Protein AF-A0A067SAW2-F1 (afdb_monomer_lite)

Organism: Galerina marginata (strain CBS 339.88) (NCBI:txid685588)

Foldseek 3Di:
DDPDPPDDDPVNQCVVQAWDWDDPPDPPDIFIFGLHAGPVLCCQAPCPPVDHDPVNVVVVVVSVVCVVVVVDDTGGNVCSNVVRHDDDD

pLDDT: mean 85.15, std 12.73, range [34.09, 96.44]

Secondary structure (DSSP, 8-state):
---------HHHHHHHTT-EEEE-SSTT-EEEEESS--HHHHHTSTT-SSS--HHHHHHHHHHHHHHHTTSSPPEEHHHHHHHHS----

Sequence (89 aa):
EIYVDDGLSLEVRDFLVGTYMQTTGTRNQVGYYSWFPAEQAWLVSGLNVGHWNPECESWFIRRLKQARSASRQPLARLKWRKKIKLTGA

Radius of gyration: 15.26 Å; chains: 1; bounding box: 30×39×47 Å

Structure (mmCIF, N/CA/C/O backbone):
data_AF-A0A067SAW2-F1
#
_entry.id   AF-A0A067SAW2-F1
#
loop_
_atom_site.group_PDB
_atom_site.id
_atom_site.type_symbol
_atom_site.label_atom_id
_atom_site.label_alt_id
_atom_site.label_comp_id
_atom_site.label_asym_id
_atom_site.label_entity_id
_atom_site.label_seq_id
_atom_site.pdbx_PDB_ins_code
_atom_site.Cartn_x
_atom_site.Cartn_y
_atom_site.Cartn_z
_atom_site.occupancy
_atom_site.B_iso_or_equiv
_atom_site.auth_seq_id
_atom_site.auth_comp_id
_atom_site.auth_asym_id
_atom_site.auth_atom_id
_atom_site.pdbx_PDB_model_num
ATOM 1 N N . GLU A 1 1 ? -1.900 24.596 -25.448 1.00 48.34 1 GLU A N 1
ATOM 2 C CA . GLU A 1 1 ? -1.205 23.755 -24.454 1.00 48.34 1 GLU A CA 1
ATOM 3 C C . GLU A 1 1 ? -2.215 22.770 -23.894 1.00 48.34 1 GLU A C 1
ATOM 5 O O . GLU A 1 1 ? -3.308 23.191 -23.534 1.00 48.34 1 GLU A O 1
ATOM 10 N N . ILE A 1 2 ? -1.923 21.470 -23.935 1.00 52.59 2 ILE A N 1
ATOM 11 C CA . ILE A 1 2 ? -2.811 20.443 -23.379 1.00 52.59 2 ILE A CA 1
ATOM 12 C C . ILE A 1 2 ? -2.383 20.261 -21.925 1.00 52.59 2 ILE A C 1
ATOM 14 O O . ILE A 1 2 ? -1.329 19.688 -21.661 1.00 52.59 2 ILE A O 1
ATOM 18 N N . TYR A 1 3 ? -3.166 20.795 -20.991 1.00 57.78 3 TYR A N 1
ATOM 19 C CA . TYR A 1 3 ? -3.024 20.462 -19.578 1.00 57.78 3 TYR A CA 1
ATOM 20 C C . TYR A 1 3 ? -3.569 19.049 -19.392 1.00 57.78 3 TYR A C 1
ATOM 22 O O . TYR A 1 3 ? -4.782 18.852 -19.352 1.00 57.78 3 TYR A O 1
ATOM 30 N N . VAL A 1 4 ? -2.680 18.058 -19.368 1.00 59.75 4 VAL A N 1
ATOM 31 C CA . VAL A 1 4 ? -3.066 16.692 -19.024 1.00 59.75 4 VAL A CA 1
ATOM 32 C C . VAL A 1 4 ? -3.119 16.602 -17.500 1.00 59.75 4 VAL A C 1
ATOM 34 O O . VAL A 1 4 ? -2.102 16.749 -16.823 1.00 59.75 4 VAL A O 1
ATOM 37 N N . ASP A 1 5 ? -4.320 16.416 -16.957 1.00 65.88 5 ASP A N 1
ATOM 38 C CA . ASP A 1 5 ? -4.546 16.154 -15.534 1.00 65.88 5 ASP A CA 1
ATOM 39 C C . ASP A 1 5 ? -4.244 14.675 -15.225 1.00 65.88 5 ASP A C 1
ATOM 41 O O . ASP A 1 5 ? -5.128 13.875 -14.936 1.00 65.88 5 ASP A O 1
ATOM 45 N N . ASP A 1 6 ? -2.973 14.280 -15.360 1.00 69.94 6 ASP A N 1
ATOM 46 C CA . ASP A 1 6 ? -2.504 12.901 -15.117 1.00 69.94 6 ASP A CA 1
ATOM 47 C C . ASP A 1 6 ? -2.324 12.584 -13.617 1.00 69.94 6 ASP A C 1
ATOM 49 O O . ASP A 1 6 ? -1.824 11.524 -13.222 1.00 69.94 6 ASP A O 1
ATOM 53 N N . GLY A 1 7 ? -2.694 13.519 -12.740 1.00 78.56 7 GLY A N 1
ATOM 54 C CA . GLY A 1 7 ? -2.510 13.392 -11.306 1.00 78.56 7 GLY A CA 1
ATOM 55 C C . GLY A 1 7 ? -3.654 12.632 -10.648 1.00 78.56 7 GLY A C 1
ATOM 56 O O . GLY A 1 7 ? -4.724 13.183 -10.419 1.00 78.56 7 GLY A O 1
ATOM 57 N N . LEU A 1 8 ? -3.416 11.395 -10.198 1.00 84.62 8 LEU A N 1
ATOM 58 C CA . LEU A 1 8 ? -4.350 10.764 -9.260 1.00 84.62 8 LEU A CA 1
ATOM 59 C C . LEU A 1 8 ? -4.403 11.589 -7.967 1.00 84.62 8 LEU A C 1
ATOM 61 O O . LEU A 1 8 ? -3.371 11.743 -7.295 1.00 84.62 8 LEU A O 1
ATOM 65 N N . SER A 1 9 ? -5.593 12.067 -7.595 1.00 88.62 9 SER A N 1
ATOM 66 C CA . SER A 1 9 ? -5.820 12.718 -6.303 1.00 88.62 9 SER A CA 1
ATOM 67 C C . SER A 1 9 ? -5.520 11.751 -5.152 1.00 88.62 9 SER A C 1
ATOM 69 O O . SER A 1 9 ? -5.550 10.527 -5.316 1.00 88.62 9 SER A O 1
ATOM 71 N N . LEU A 1 10 ? -5.226 12.281 -3.962 1.00 86.25 10 LEU A N 1
ATOM 72 C CA . LEU A 1 10 ? -4.961 11.443 -2.786 1.00 86.25 10 LEU A CA 1
ATOM 73 C C . LEU A 1 10 ? -6.139 10.515 -2.465 1.00 86.25 10 LEU A C 1
ATOM 75 O O . LEU A 1 10 ? -5.924 9.356 -2.123 1.00 86.25 10 LEU A O 1
ATOM 79 N N . GLU A 1 11 ? -7.362 11.005 -2.644 1.00 88.81 11 GLU A N 1
ATOM 80 C CA . GLU A 1 11 ? -8.591 10.243 -2.425 1.00 88.81 11 GLU A CA 1
ATOM 81 C C . GLU A 1 11 ? -8.703 9.068 -3.395 1.00 88.81 11 GLU A C 1
ATOM 83 O O . GLU A 1 11 ? -8.982 7.949 -2.971 1.00 88.81 11 GLU A O 1
ATOM 88 N N . VAL A 1 12 ? -8.411 9.288 -4.681 1.00 90.25 12 VAL A N 1
ATOM 89 C CA . VAL A 1 12 ? -8.427 8.212 -5.680 1.00 90.25 12 VAL A CA 1
ATOM 90 C C . VAL A 1 12 ? -7.326 7.193 -5.390 1.00 90.25 12 VAL A C 1
ATOM 92 O O . VAL A 1 12 ? -7.575 5.990 -5.452 1.00 90.25 12 VAL A O 1
ATOM 95 N N . ARG A 1 13 ? -6.123 7.636 -5.002 1.00 91.44 13 ARG A N 1
ATOM 96 C CA . ARG A 1 13 ? -5.043 6.721 -4.589 1.00 91.44 13 ARG A CA 1
ATOM 97 C C . ARG A 1 13 ? -5.459 5.867 -3.395 1.00 91.44 13 ARG A C 1
ATOM 99 O O . ARG A 1 13 ? -5.205 4.664 -3.392 1.00 91.44 13 ARG A O 1
ATOM 106 N N . ASP A 1 14 ? -6.099 6.473 -2.397 1.00 91.69 14 ASP A N 1
ATOM 107 C CA . ASP A 1 14 ? -6.580 5.771 -1.209 1.00 91.69 14 ASP A CA 1
ATOM 108 C C . ASP A 1 14 ? -7.731 4.811 -1.529 1.00 91.69 14 ASP A C 1
ATOM 110 O O . ASP A 1 14 ? -7.748 3.688 -1.020 1.00 91.69 14 ASP A O 1
ATOM 114 N N . PHE A 1 15 ? -8.626 5.189 -2.439 1.00 92.62 15 PHE A N 1
ATOM 115 C CA . PHE A 1 15 ? -9.678 4.315 -2.946 1.00 92.62 15 PHE A CA 1
ATOM 116 C C . PHE A 1 15 ? -9.104 3.084 -3.665 1.00 92.62 15 PHE A C 1
ATOM 118 O O . PHE A 1 15 ? -9.487 1.956 -3.349 1.00 92.62 15 PHE A O 1
ATOM 125 N N . LEU A 1 16 ? -8.131 3.270 -4.566 1.00 92.88 16 LEU A N 1
ATOM 126 C CA . LEU A 1 16 ? -7.517 2.186 -5.347 1.00 92.88 16 LEU A CA 1
ATOM 127 C C . LEU A 1 16 ? -6.862 1.109 -4.472 1.00 92.88 16 LEU A C 1
ATOM 129 O O . LEU A 1 16 ? -6.925 -0.077 -4.790 1.00 92.88 16 LEU A O 1
ATOM 133 N N . VA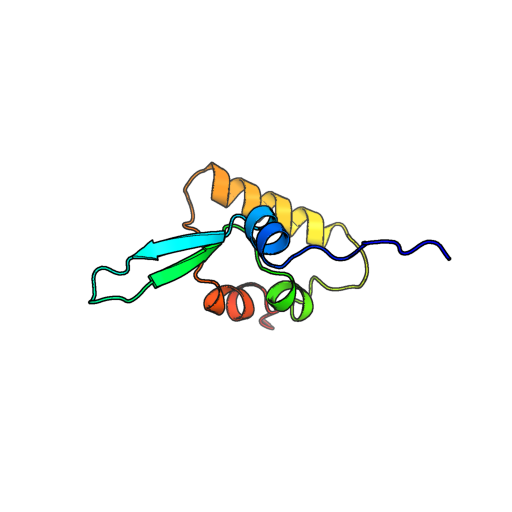L A 1 17 ? -6.249 1.500 -3.352 1.00 94.06 17 VAL A N 1
ATOM 134 C CA . VAL A 1 17 ? -5.609 0.550 -2.422 1.00 94.06 17 VAL A CA 1
ATOM 135 C C . VAL A 1 17 ? -6.572 -0.008 -1.365 1.00 94.06 17 VAL A C 1
ATOM 137 O O . VAL A 1 17 ? -6.173 -0.827 -0.523 1.00 94.06 17 VAL A O 1
ATOM 140 N N . GLY A 1 18 ? -7.838 0.415 -1.411 1.00 93.44 18 GLY A N 1
ATOM 141 C CA . GLY A 1 18 ? -8.889 0.015 -0.485 1.00 93.44 18 GLY A CA 1
ATOM 142 C C . GLY A 1 18 ? -8.660 0.544 0.928 1.00 93.44 18 GLY A C 1
ATOM 143 O O . GLY A 1 18 ? -8.806 -0.220 1.885 1.00 93.44 18 GLY A O 1
ATOM 144 N N . THR A 1 19 ? -8.227 1.801 1.063 1.00 93.88 19 THR A N 1
ATOM 145 C CA . THR A 1 19 ? -8.091 2.469 2.360 1.00 93.88 19 THR A CA 1
ATOM 146 C C . THR A 1 19 ? -9.470 2.743 2.959 1.00 93.88 19 THR A C 1
ATOM 148 O O . THR A 1 19 ? -10.363 3.250 2.289 1.00 93.88 19 THR A O 1
ATOM 151 N N . TYR A 1 20 ? -9.635 2.460 4.247 1.00 91.12 20 TYR A N 1
ATOM 152 C CA . TYR A 1 20 ? -10.808 2.843 5.022 1.00 91.12 20 TYR A CA 1
ATOM 153 C C . TYR A 1 20 ? -10.418 3.245 6.450 1.00 91.12 20 TYR A C 1
ATOM 155 O O . TYR A 1 20 ? -9.328 2.933 6.948 1.00 91.12 20 TYR A O 1
ATOM 163 N N . MET A 1 21 ? -11.324 3.969 7.104 1.00 90.62 21 MET A N 1
ATOM 164 C CA . MET A 1 21 ? -11.170 4.453 8.473 1.00 90.62 21 MET A CA 1
ATOM 165 C C . MET A 1 21 ? -11.793 3.463 9.456 1.00 90.62 21 MET A C 1
ATOM 167 O O . MET A 1 21 ? -12.926 3.025 9.271 1.00 90.62 21 MET A O 1
ATOM 171 N N . GLN A 1 22 ? -11.066 3.135 10.521 1.00 86.44 22 GLN A N 1
ATOM 172 C CA . GLN A 1 22 ? -11.573 2.320 11.621 1.00 86.44 22 GLN A CA 1
ATOM 173 C C . GLN A 1 22 ? -11.348 3.042 12.948 1.00 86.44 22 GLN A C 1
ATOM 175 O O . GLN A 1 22 ? -10.227 3.452 13.266 1.00 86.44 22 GLN A O 1
ATOM 180 N N . THR A 1 23 ? -12.415 3.191 13.731 1.00 82.06 23 THR A N 1
ATOM 181 C CA . THR A 1 23 ? -12.354 3.731 15.091 1.00 82.06 23 THR A CA 1
ATOM 182 C C . THR A 1 23 ? -11.689 2.707 16.007 1.00 82.06 23 THR A C 1
ATOM 184 O O . THR A 1 23 ? -12.031 1.526 15.999 1.00 82.06 23 THR A O 1
ATOM 187 N N . THR A 1 24 ? -10.697 3.135 16.788 1.00 75.06 24 THR A N 1
ATOM 188 C CA . THR A 1 24 ? -9.892 2.217 17.615 1.00 75.06 24 THR A CA 1
ATOM 189 C C . THR A 1 24 ? -10.483 1.975 19.008 1.00 75.06 24 THR A C 1
ATOM 191 O O . THR A 1 24 ? -9.846 1.336 19.838 1.00 75.06 24 THR A O 1
ATOM 194 N N . GLY A 1 25 ? -11.697 2.469 19.278 1.00 69.94 25 GLY A N 1
ATOM 195 C CA . GLY A 1 25 ? -12.394 2.309 20.563 1.00 69.94 25 GLY A CA 1
ATOM 196 C C . GLY A 1 25 ? -11.933 3.265 21.671 1.00 69.94 25 GLY A C 1
ATOM 197 O O . GLY A 1 25 ? -12.606 3.381 22.691 1.00 69.94 25 GLY A O 1
ATOM 198 N N . THR A 1 26 ? -10.843 4.008 21.461 1.00 69.81 26 THR A N 1
ATOM 199 C CA . THR A 1 26 ? -10.330 5.020 22.397 1.00 69.81 26 THR A CA 1
ATOM 200 C C . THR A 1 26 ? -10.613 6.419 21.848 1.00 69.81 26 THR A C 1
ATOM 202 O O . THR A 1 26 ? -10.433 6.655 20.654 1.00 69.81 26 THR A O 1
ATOM 205 N N . ARG A 1 27 ? -11.071 7.340 22.714 1.00 65.81 27 ARG A N 1
ATOM 206 C CA . ARG A 1 27 ? -11.460 8.738 22.408 1.00 65.81 27 ARG A CA 1
ATOM 207 C C . ARG A 1 27 ? -10.765 9.318 21.161 1.00 65.81 27 ARG A C 1
ATOM 209 O O . ARG A 1 27 ? -9.560 9.546 21.176 1.00 65.81 27 ARG A O 1
ATOM 216 N N . ASN A 1 28 ? -11.552 9.580 20.114 1.00 69.31 28 ASN A N 1
ATOM 217 C CA . ASN A 1 28 ? -11.183 10.260 18.861 1.00 69.31 28 ASN A CA 1
ATOM 218 C C . ASN A 1 28 ? -9.992 9.693 18.063 1.00 69.31 28 ASN A C 1
ATOM 220 O O . ASN A 1 28 ? -9.548 10.335 17.112 1.00 69.31 28 ASN A O 1
ATOM 224 N N . GLN A 1 29 ? -9.478 8.502 18.381 1.00 78.25 29 GLN A N 1
ATOM 225 C CA . GLN A 1 29 ? -8.438 7.883 17.563 1.00 78.25 29 GLN A CA 1
ATOM 226 C C . GLN A 1 29 ? -9.049 7.099 16.397 1.00 78.25 29 GLN A C 1
ATOM 228 O O . GLN A 1 29 ? -9.823 6.154 16.571 1.00 78.25 29 GLN A O 1
ATOM 233 N N . VAL A 1 30 ? -8.660 7.494 15.185 1.00 84.00 30 VAL A N 1
ATOM 234 C CA . VAL A 1 30 ? -9.003 6.796 13.946 1.00 84.00 30 VAL A CA 1
ATOM 235 C C . VAL A 1 30 ? -7.731 6.228 13.335 1.00 84.00 30 VAL A C 1
ATOM 237 O O . VAL A 1 30 ? -6.741 6.936 13.151 1.00 84.00 30 VAL A O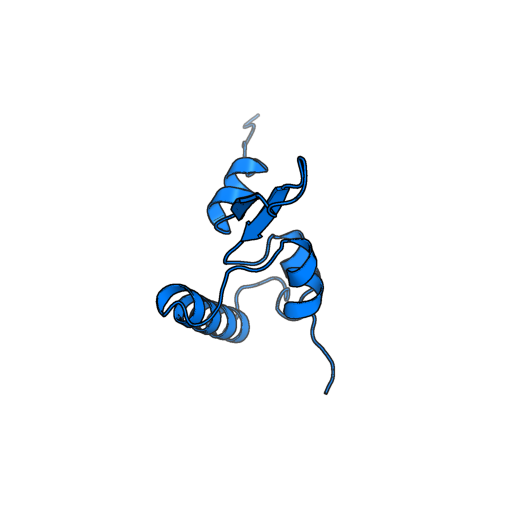 1
ATOM 240 N N . GLY A 1 31 ? -7.755 4.936 13.022 1.00 87.94 31 GLY A N 1
ATOM 241 C CA . GLY A 1 31 ? -6.716 4.286 12.238 1.00 87.94 31 GLY A CA 1
ATOM 242 C C . GLY A 1 31 ? -7.121 4.193 10.771 1.00 87.94 31 GLY A C 1
ATOM 243 O O . GLY A 1 31 ? -8.269 3.879 10.461 1.00 87.94 31 GLY A O 1
ATOM 244 N N . TYR A 1 32 ? -6.163 4.418 9.873 1.00 91.31 32 TYR A N 1
ATOM 245 C CA . TYR A 1 32 ? -6.322 4.163 8.442 1.00 91.31 32 TYR A CA 1
ATOM 246 C C . TYR A 1 32 ? -5.758 2.787 8.103 1.00 91.31 32 TYR A C 1
ATOM 248 O O . TYR A 1 32 ? -4.573 2.517 8.342 1.00 91.31 32 TYR A O 1
ATOM 256 N N . TYR A 1 33 ? -6.603 1.935 7.536 1.00 93.44 33 TYR A N 1
ATOM 257 C CA . TYR A 1 33 ? -6.280 0.564 7.158 1.00 93.44 33 TYR A CA 1
ATOM 258 C C . TYR A 1 33 ? -6.488 0.389 5.665 1.00 93.44 33 TYR A C 1
ATOM 260 O O . TYR A 1 33 ? -7.428 0.949 5.121 1.00 93.44 33 TYR A O 1
ATOM 268 N N . SER A 1 34 ? -5.634 -0.388 5.003 1.00 94.50 34 SER A N 1
ATOM 269 C CA . SER A 1 34 ? -5.780 -0.672 3.574 1.00 94.50 34 SER A CA 1
ATOM 270 C C . SER A 1 34 ? -5.483 -2.132 3.245 1.00 94.50 34 SER A C 1
ATOM 272 O O . SER A 1 34 ? -4.739 -2.829 3.951 1.00 94.50 34 SER A O 1
ATOM 274 N N . TRP A 1 35 ? -6.084 -2.615 2.160 1.00 93.81 35 TRP A N 1
ATOM 275 C CA . TRP A 1 35 ? -5.902 -3.984 1.674 1.00 93.81 35 TRP A CA 1
ATOM 276 C C . TRP A 1 35 ? -4.598 -4.157 0.904 1.00 93.81 35 TRP A C 1
ATOM 278 O O . TRP A 1 35 ? -3.944 -5.200 1.044 1.00 93.81 35 TRP A O 1
ATOM 288 N N . PHE A 1 36 ? -4.183 -3.108 0.198 1.00 94.69 36 PHE A N 1
ATOM 289 C CA . PHE A 1 36 ? -2.945 -3.023 -0.570 1.00 94.69 36 PHE A CA 1
ATOM 290 C C . PHE A 1 36 ? -2.050 -1.877 -0.054 1.00 94.69 36 PHE A C 1
ATOM 292 O O . PHE A 1 36 ? -2.536 -0.963 0.620 1.00 94.69 36 PHE A O 1
ATOM 299 N N . PRO A 1 37 ? -0.728 -1.934 -0.293 1.00 94.38 37 PRO A N 1
ATOM 300 C CA . PRO A 1 37 ? 0.196 -0.875 0.085 1.00 94.38 37 PRO A CA 1
ATOM 301 C C . PRO A 1 37 ? -0.084 0.385 -0.735 1.00 94.38 37 PRO A C 1
ATOM 303 O O . PRO A 1 37 ? -0.286 0.315 -1.942 1.00 94.38 37 PRO A O 1
ATOM 306 N N . ALA A 1 38 ? -0.025 1.545 -0.083 1.00 92.62 38 ALA A N 1
ATOM 307 C CA . ALA A 1 38 ? 0.042 2.817 -0.792 1.00 92.62 38 ALA A CA 1
ATOM 308 C C . ALA A 1 38 ? 1.365 2.935 -1.567 1.00 92.62 38 ALA A C 1
ATOM 310 O O . ALA A 1 38 ? 2.368 2.324 -1.183 1.00 92.62 38 ALA A O 1
ATOM 311 N N . GLU A 1 39 ? 1.378 3.791 -2.589 1.00 91.06 39 GLU A N 1
ATOM 312 C CA . GLU A 1 39 ? 2.544 4.115 -3.425 1.00 91.06 39 GLU A CA 1
ATOM 313 C C . GLU A 1 39 ? 3.829 4.275 -2.600 1.00 91.06 39 GLU A C 1
ATOM 315 O O . GLU A 1 39 ? 4.830 3.613 -2.844 1.00 91.06 39 GLU A O 1
ATOM 320 N N . GLN A 1 40 ? 3.768 5.056 -1.523 1.00 89.75 40 GLN A N 1
ATOM 321 C CA . GLN A 1 40 ? 4.920 5.369 -0.672 1.00 89.75 40 GLN A CA 1
ATOM 322 C C . GLN A 1 40 ? 5.537 4.132 0.004 1.00 89.75 40 GLN A C 1
ATOM 324 O O . GLN A 1 40 ? 6.741 4.079 0.252 1.00 89.75 40 GLN A O 1
ATOM 329 N N . ALA A 1 41 ? 4.717 3.123 0.316 1.00 92.31 41 ALA A N 1
ATOM 330 C CA . ALA A 1 41 ? 5.194 1.852 0.851 1.00 92.31 41 ALA A CA 1
ATOM 331 C C . ALA A 1 41 ? 5.722 0.932 -0.258 1.00 92.31 41 ALA A C 1
ATOM 333 O O . ALA A 1 41 ? 6.686 0.206 -0.021 1.00 92.31 41 ALA A O 1
ATOM 334 N N . TRP A 1 42 ? 5.122 0.978 -1.452 1.00 92.19 42 TRP A N 1
ATOM 335 C CA . TRP A 1 42 ? 5.602 0.246 -2.624 1.00 92.19 42 TRP A CA 1
ATOM 336 C C . TRP A 1 42 ? 6.976 0.743 -3.079 1.00 92.19 42 TRP A C 1
ATOM 338 O O . TRP A 1 42 ? 7.857 -0.075 -3.320 1.00 92.19 42 TRP A O 1
ATOM 348 N N . LEU A 1 43 ? 7.200 2.061 -3.105 1.00 91.00 43 LEU A N 1
ATOM 349 C CA . LEU A 1 43 ? 8.445 2.686 -3.574 1.00 91.00 43 LEU A CA 1
ATOM 350 C C . LEU A 1 43 ? 9.701 2.192 -2.847 1.00 91.00 43 LEU A C 1
ATOM 352 O O . LEU A 1 43 ? 10.769 2.110 -3.445 1.00 91.00 43 LEU A O 1
ATOM 356 N N . VAL A 1 44 ? 9.570 1.854 -1.563 1.00 89.62 44 VAL A N 1
ATOM 357 C CA . VAL A 1 44 ? 10.668 1.351 -0.717 1.00 89.62 44 VAL A CA 1
ATOM 358 C C . VAL A 1 44 ? 10.683 -0.177 -0.594 1.00 89.62 44 VAL A C 1
ATOM 360 O O . VAL A 1 44 ? 11.431 -0.730 0.217 1.00 89.62 44 VAL A O 1
ATOM 363 N N . SER A 1 45 ? 9.823 -0.863 -1.346 1.00 89.38 45 SER A N 1
ATOM 364 C CA . SER A 1 45 ? 9.834 -2.317 -1.459 1.00 89.38 45 SER A CA 1
ATOM 365 C C . SER A 1 45 ? 10.917 -2.778 -2.429 1.00 89.38 45 SER A C 1
ATOM 367 O O . SER A 1 45 ? 11.320 -2.041 -3.324 1.00 89.38 45 SER A O 1
ATOM 369 N N . GLY A 1 46 ? 11.325 -4.041 -2.314 1.00 88.81 46 GLY A N 1
ATOM 370 C CA . GLY A 1 46 ? 12.147 -4.671 -3.353 1.00 88.81 46 GLY A CA 1
ATOM 371 C C . GLY A 1 46 ? 11.382 -5.022 -4.635 1.00 88.81 46 GLY A C 1
ATOM 372 O O . GLY A 1 46 ? 11.978 -5.573 -5.549 1.00 88.81 46 GLY A O 1
ATOM 373 N N . LEU A 1 47 ? 10.076 -4.735 -4.698 1.00 90.69 47 LEU A N 1
ATOM 374 C CA . LEU A 1 47 ? 9.231 -4.947 -5.878 1.00 90.69 47 LEU A CA 1
ATOM 375 C C . LEU A 1 47 ? 9.156 -3.691 -6.761 1.00 90.69 47 LEU A C 1
ATOM 377 O O . LEU A 1 47 ? 8.667 -3.750 -7.885 1.00 90.69 47 LEU A O 1
ATOM 381 N N . ASN A 1 48 ? 9.657 -2.547 -6.284 1.00 92.44 48 ASN A N 1
ATOM 382 C CA . ASN A 1 48 ? 9.760 -1.335 -7.086 1.00 92.44 48 ASN A CA 1
ATOM 383 C C . ASN A 1 48 ? 11.003 -1.376 -7.991 1.00 92.44 48 ASN A C 1
ATOM 385 O O . ASN A 1 48 ? 12.010 -0.730 -7.714 1.00 92.44 48 ASN A O 1
ATOM 389 N N . VAL A 1 49 ? 10.926 -2.160 -9.069 1.00 91.62 49 VAL A N 1
ATOM 390 C CA . VAL A 1 49 ? 12.016 -2.359 -10.047 1.00 91.62 49 VAL A CA 1
ATOM 391 C C . VAL A 1 49 ? 11.802 -1.591 -11.362 1.00 91.62 49 VAL A C 1
ATOM 393 O O . VAL A 1 49 ? 12.395 -1.912 -12.389 1.00 91.62 49 VAL A O 1
ATOM 396 N N . GLY A 1 50 ? 10.916 -0.590 -11.355 1.00 92.25 50 GLY A N 1
ATOM 397 C CA . GLY A 1 50 ? 10.617 0.268 -12.511 1.00 92.25 50 GLY A CA 1
ATOM 398 C C . GLY A 1 50 ? 9.647 -0.319 -13.544 1.00 92.25 50 GLY A C 1
ATOM 399 O O . GLY A 1 50 ? 9.220 0.398 -14.441 1.00 92.25 50 GLY A O 1
ATOM 400 N N . HIS A 1 51 ? 9.259 -1.589 -13.422 1.00 93.62 51 HIS A N 1
ATOM 401 C CA . HIS A 1 51 ? 8.234 -2.217 -14.259 1.00 93.62 51 HIS A CA 1
ATOM 402 C C . HIS A 1 51 ? 7.510 -3.334 -13.499 1.00 93.62 51 HIS A C 1
ATOM 404 O O . HIS A 1 51 ? 7.983 -3.815 -12.466 1.00 93.62 51 HIS A O 1
ATOM 410 N N . TRP A 1 52 ? 6.353 -3.757 -14.011 1.00 93.88 52 TRP A N 1
ATOM 411 C CA . TRP A 1 52 ? 5.635 -4.911 -13.477 1.00 93.88 52 TRP A CA 1
ATOM 412 C C . TRP A 1 52 ? 6.269 -6.205 -13.990 1.00 93.88 52 TRP A C 1
ATOM 414 O O . TRP A 1 52 ? 6.261 -6.467 -15.191 1.00 93.88 52 TRP A O 1
ATOM 424 N N . ASN A 1 53 ? 6.832 -7.002 -13.085 1.00 94.06 53 ASN A N 1
ATOM 425 C CA . ASN A 1 53 ? 7.482 -8.269 -13.408 1.00 94.06 53 ASN A CA 1
ATOM 426 C C . ASN A 1 53 ? 6.730 -9.458 -12.761 1.00 94.06 53 ASN A C 1
ATOM 428 O O . ASN A 1 53 ? 5.790 -9.249 -11.983 1.00 94.06 53 ASN A O 1
ATOM 432 N N . PRO A 1 54 ? 7.125 -10.714 -13.038 1.00 96.44 54 PRO A N 1
ATOM 433 C CA . PRO A 1 54 ? 6.467 -11.888 -12.459 1.00 96.44 54 PRO A CA 1
ATOM 434 C C . PRO A 1 54 ? 6.461 -11.942 -10.919 1.00 96.44 54 PRO A C 1
ATOM 436 O O . PRO A 1 54 ? 5.538 -12.508 -10.329 1.00 96.44 54 PRO A O 1
ATOM 439 N N . GLU A 1 55 ? 7.446 -11.335 -10.248 1.00 92.69 55 GLU A N 1
ATOM 440 C CA . GLU A 1 55 ? 7.497 -11.254 -8.780 1.00 92.69 55 GLU A CA 1
ATOM 441 C C . GLU A 1 55 ? 6.446 -10.281 -8.228 1.00 92.69 55 GLU A C 1
ATOM 443 O O . GLU A 1 55 ? 5.778 -10.583 -7.232 1.00 92.69 55 GLU A O 1
ATOM 448 N N . CYS A 1 56 ? 6.238 -9.143 -8.902 1.00 93.94 56 CYS A N 1
ATOM 449 C CA . CYS A 1 56 ? 5.155 -8.204 -8.600 1.00 93.94 56 CYS A CA 1
ATOM 450 C C . CYS A 1 56 ? 3.787 -8.892 -8.709 1.00 93.94 56 CYS A C 1
ATOM 452 O O . CYS A 1 56 ? 2.989 -8.826 -7.768 1.00 93.94 56 CYS A O 1
ATOM 454 N N . GLU A 1 57 ? 3.554 -9.618 -9.808 1.00 95.81 57 GLU A N 1
ATOM 455 C CA . GLU A 1 57 ? 2.318 -10.376 -10.043 1.00 95.81 57 GLU A CA 1
ATOM 456 C C . GLU A 1 57 ? 2.101 -11.445 -8.964 1.00 95.81 57 GLU A C 1
ATOM 458 O O . GLU A 1 57 ? 1.041 -11.521 -8.337 1.00 95.81 57 GLU A O 1
ATOM 463 N N . SER A 1 58 ? 3.137 -12.233 -8.671 1.00 95.56 58 SER A N 1
ATOM 464 C CA . SER A 1 58 ? 3.090 -13.288 -7.654 1.00 95.56 58 SER A CA 1
ATOM 465 C C . SER A 1 58 ? 2.771 -12.728 -6.268 1.00 95.56 58 SER A C 1
ATOM 467 O O . SER A 1 58 ? 1.955 -13.289 -5.523 1.00 95.56 58 SER A O 1
ATOM 469 N N . TRP A 1 59 ? 3.377 -11.592 -5.912 1.00 93.75 59 TRP A N 1
ATOM 470 C CA . TRP A 1 59 ? 3.060 -10.884 -4.679 1.00 93.75 59 TRP A CA 1
ATOM 471 C C . TRP A 1 59 ? 1.598 -10.412 -4.662 1.00 93.75 59 TRP A C 1
ATOM 473 O O . TRP A 1 59 ? 0.903 -10.645 -3.662 1.00 93.75 59 TRP A O 1
ATOM 483 N N . PHE A 1 60 ? 1.120 -9.807 -5.754 1.00 93.69 60 PHE A N 1
ATOM 484 C CA . PHE A 1 60 ? -0.227 -9.248 -5.862 1.00 93.69 60 PHE A CA 1
ATOM 485 C C . PHE A 1 60 ? -1.295 -10.333 -5.755 1.00 93.69 60 PHE A C 1
ATOM 487 O O . PHE A 1 60 ? -2.160 -10.250 -4.881 1.00 93.69 60 PHE A O 1
ATOM 494 N N . ILE A 1 61 ? -1.184 -11.404 -6.544 1.00 95.31 61 ILE A N 1
ATOM 495 C CA . ILE A 1 61 ? -2.099 -12.551 -6.502 1.00 95.31 61 ILE A CA 1
ATOM 496 C C . ILE A 1 61 ? -2.130 -13.158 -5.097 1.00 95.31 61 ILE A C 1
ATOM 498 O O . ILE A 1 61 ? -3.204 -13.446 -4.560 1.00 95.31 61 ILE A O 1
ATOM 502 N N . ARG A 1 62 ? -0.966 -13.342 -4.460 1.00 93.12 62 ARG A N 1
ATOM 503 C CA . ARG A 1 62 ? -0.890 -13.886 -3.097 1.00 93.12 62 ARG A CA 1
ATOM 504 C C . ARG A 1 62 ? -1.612 -12.991 -2.092 1.00 93.12 62 ARG A C 1
ATOM 506 O O . ARG A 1 62 ? -2.317 -13.504 -1.220 1.00 93.12 62 ARG A O 1
ATOM 513 N N . ARG A 1 63 ? -1.458 -11.668 -2.194 1.00 92.94 63 ARG A N 1
ATOM 514 C CA . ARG A 1 63 ? -2.160 -10.718 -1.323 1.00 92.94 63 ARG A CA 1
ATOM 515 C C . ARG A 1 63 ? -3.661 -10.689 -1.610 1.00 92.94 63 ARG A C 1
ATOM 517 O O . ARG A 1 63 ? -4.440 -10.710 -0.661 1.00 92.94 63 ARG A O 1
ATOM 524 N N . LEU A 1 64 ? -4.062 -10.713 -2.878 1.00 93.94 64 LEU A N 1
A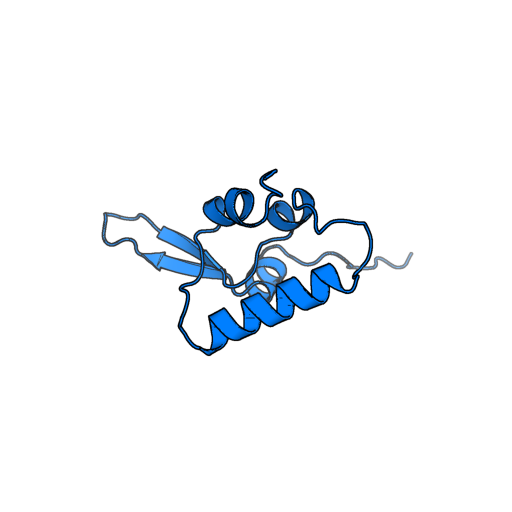TOM 525 C CA . LEU A 1 64 ? -5.460 -10.746 -3.303 1.00 93.94 64 LEU A CA 1
ATOM 526 C C . LEU A 1 64 ? -6.178 -11.993 -2.773 1.00 93.94 64 LEU A C 1
ATOM 528 O O . LEU A 1 64 ? -7.276 -11.885 -2.230 1.00 93.94 64 LEU A O 1
ATOM 532 N N . LYS A 1 65 ? -5.538 -13.168 -2.852 1.00 94.44 65 LYS A N 1
ATOM 533 C CA . LYS A 1 65 ? -6.055 -14.413 -2.258 1.00 94.44 65 LYS A CA 1
ATOM 534 C C . LYS A 1 65 ? -6.272 -14.268 -0.750 1.00 94.44 65 LYS A C 1
ATOM 536 O O .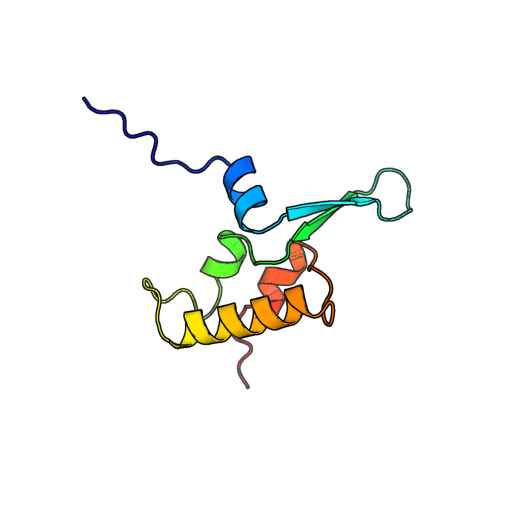 LYS A 1 65 ? -7.333 -14.627 -0.253 1.00 94.44 65 LYS A O 1
ATOM 541 N N . GLN A 1 66 ? -5.301 -13.691 -0.037 1.00 90.44 66 GLN A N 1
ATOM 542 C CA . GLN A 1 66 ? -5.404 -13.450 1.409 1.00 90.44 66 GLN A CA 1
ATOM 543 C C . GLN A 1 66 ? -6.537 -12.482 1.770 1.00 90.44 66 GLN A C 1
ATOM 545 O O . GLN A 1 66 ? -7.211 -12.689 2.777 1.00 90.44 66 GLN A O 1
ATOM 550 N N . ALA A 1 67 ? -6.737 -11.443 0.955 1.00 89.38 67 ALA A N 1
ATOM 551 C CA . ALA A 1 67 ? -7.810 -10.475 1.141 1.00 89.38 67 ALA A CA 1
ATOM 552 C C . ALA A 1 67 ? -9.190 -11.115 0.930 1.00 89.38 67 ALA A C 1
ATOM 554 O O . ALA A 1 67 ? -10.070 -10.979 1.774 1.00 89.38 67 ALA A O 1
ATOM 555 N N . ARG A 1 68 ? -9.361 -11.882 -0.156 1.00 90.12 68 ARG A N 1
ATOM 556 C CA . ARG A 1 68 ? -10.634 -12.543 -0.490 1.00 90.12 68 ARG A CA 1
ATOM 557 C C . ARG A 1 68 ? -11.018 -13.651 0.481 1.00 90.12 68 ARG A C 1
ATOM 559 O O . ARG A 1 68 ? -12.195 -13.826 0.760 1.00 90.12 68 ARG A O 1
ATOM 566 N N . SER A 1 69 ? -10.047 -14.398 1.001 1.00 88.94 69 SER A N 1
ATOM 567 C CA . SER A 1 69 ? -10.332 -15.505 1.916 1.00 88.94 69 SER A CA 1
ATOM 568 C C . SER A 1 69 ? -10.584 -15.055 3.364 1.00 88.94 69 SER A C 1
ATOM 570 O O . SER A 1 69 ? -10.647 -15.913 4.239 1.00 88.94 69 SER A O 1
ATOM 572 N N . ALA A 1 70 ? -10.585 -13.743 3.646 1.00 76.94 70 ALA A N 1
ATOM 573 C CA . ALA A 1 70 ? -10.582 -13.161 4.995 1.00 76.94 70 ALA A CA 1
ATOM 574 C C . ALA A 1 70 ? -9.488 -13.722 5.937 1.00 76.94 70 ALA A C 1
ATOM 576 O O . ALA A 1 70 ? -9.545 -13.542 7.152 1.00 76.94 70 ALA A O 1
ATOM 577 N N . SER A 1 71 ? -8.455 -14.379 5.391 1.00 76.62 71 SER A N 1
ATOM 578 C CA . SER A 1 71 ? -7.390 -15.010 6.192 1.00 76.62 71 SER A CA 1
ATOM 579 C C . SER A 1 71 ? -6.412 -13.988 6.757 1.00 76.62 71 SER A C 1
ATOM 581 O O . SER A 1 71 ? -5.671 -14.270 7.699 1.00 76.62 71 SER A O 1
ATOM 583 N N . ARG A 1 72 ? -6.395 -12.779 6.189 1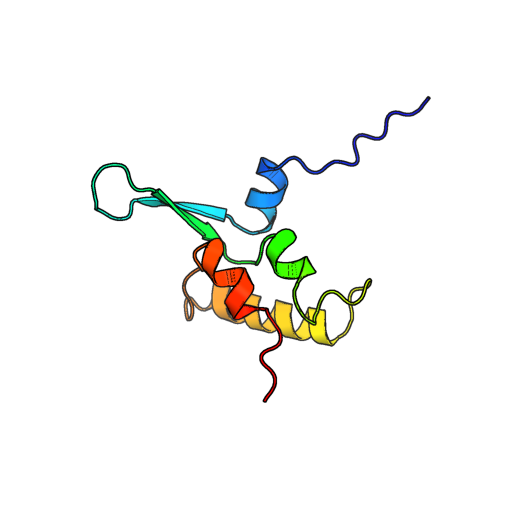.00 80.56 72 ARG A N 1
ATOM 584 C CA . ARG A 1 72 ? -5.684 -11.633 6.743 1.00 80.56 72 ARG A CA 1
ATOM 585 C C . ARG A 1 72 ? -6.568 -10.414 6.741 1.00 80.56 72 ARG A C 1
ATOM 587 O O . ARG A 1 72 ? -7.186 -10.092 5.738 1.00 80.56 72 ARG A O 1
ATOM 594 N N . GLN A 1 73 ? -6.490 -9.689 7.845 1.00 87.38 73 GLN A N 1
ATOM 595 C CA . GLN A 1 73 ? -7.051 -8.359 7.957 1.00 87.38 73 GLN A CA 1
ATOM 596 C C . GLN A 1 73 ? -6.215 -7.347 7.143 1.00 87.38 73 GLN A C 1
ATOM 598 O O . GLN A 1 73 ? -5.013 -7.561 6.890 1.00 87.38 73 GLN A O 1
ATOM 603 N N . PRO A 1 74 ? -6.831 -6.240 6.713 1.00 91.81 74 PRO A N 1
ATOM 604 C CA . PRO A 1 74 ? -6.125 -5.105 6.141 1.00 91.81 74 PRO A CA 1
ATOM 605 C C . PRO A 1 74 ? -5.154 -4.525 7.171 1.00 91.81 74 PRO A C 1
ATOM 607 O O . PRO A 1 74 ? -5.291 -4.696 8.385 1.00 91.81 74 PRO A O 1
ATOM 610 N N . LEU A 1 75 ? -4.096 -3.893 6.676 1.00 93.00 75 LEU A N 1
ATOM 611 C CA . LEU A 1 75 ? -3.009 -3.423 7.524 1.00 93.00 75 LEU A CA 1
ATOM 612 C C . LEU A 1 75 ? -3.137 -1.927 7.743 1.00 93.00 75 LEU A C 1
ATOM 614 O O . LEU A 1 75 ? -3.459 -1.183 6.820 1.00 93.00 75 LEU A O 1
ATOM 618 N N . ALA A 1 76 ? -2.808 -1.487 8.957 1.00 91.69 76 ALA A N 1
ATOM 619 C CA . ALA A 1 76 ? -2.634 -0.070 9.230 1.00 91.69 76 ALA A CA 1
ATOM 620 C C . ALA A 1 76 ? -1.586 0.510 8.270 1.00 91.69 76 ALA A C 1
ATOM 622 O O . ALA A 1 76 ? -0.538 -0.113 8.057 1.00 91.69 76 ALA A O 1
ATOM 623 N N . ARG A 1 77 ? -1.832 1.715 7.744 1.00 86.06 77 ARG A N 1
ATOM 624 C CA . ARG A 1 77 ? -0.997 2.356 6.710 1.00 86.06 77 ARG A CA 1
ATOM 625 C C . ARG A 1 77 ? 0.502 2.320 7.043 1.00 86.06 77 ARG A C 1
ATOM 627 O O . ARG A 1 77 ? 1.331 1.971 6.209 1.00 86.06 77 ARG A O 1
ATOM 634 N N . LEU A 1 78 ? 0.839 2.576 8.309 1.00 86.94 78 LEU A N 1
ATOM 635 C CA . LEU A 1 78 ? 2.213 2.603 8.829 1.00 86.94 78 LEU A CA 1
ATOM 636 C C . LEU A 1 78 ? 2.902 1.226 8.871 1.00 86.94 78 LEU A C 1
ATOM 638 O O . LEU A 1 78 ? 4.131 1.143 8.859 1.00 86.94 78 LEU A O 1
ATOM 642 N N . LYS A 1 79 ? 2.138 0.127 8.917 1.00 91.50 79 LYS A N 1
ATOM 643 C CA . LYS A 1 79 ? 2.681 -1.241 8.969 1.00 91.50 79 LYS A CA 1
ATOM 644 C C . LYS A 1 79 ? 3.122 -1.748 7.596 1.00 91.50 79 LYS A C 1
ATOM 646 O O . LYS A 1 79 ? 3.971 -2.637 7.536 1.00 91.50 79 LYS A O 1
ATOM 651 N N . TRP A 1 80 ? 2.608 -1.171 6.507 1.00 92.75 80 TRP A N 1
ATOM 652 C CA . TRP A 1 80 ? 2.952 -1.591 5.148 1.00 92.75 80 TRP A CA 1
ATOM 653 C C . TRP A 1 80 ? 4.436 -1.497 4.857 1.00 92.75 80 TRP A C 1
ATOM 655 O O . TRP A 1 80 ? 5.017 -2.472 4.388 1.00 92.75 80 TRP A O 1
ATOM 665 N N . ARG A 1 81 ? 5.063 -0.373 5.221 1.00 88.50 81 ARG A N 1
ATOM 666 C CA . ARG A 1 81 ? 6.488 -0.141 4.976 1.00 88.50 81 ARG A CA 1
ATOM 667 C C . ARG A 1 81 ? 7.358 -1.261 5.541 1.00 88.50 81 ARG A C 1
ATOM 669 O O . ARG A 1 81 ? 8.266 -1.716 4.867 1.00 88.50 81 ARG A O 1
ATOM 676 N N . LYS A 1 82 ? 7.062 -1.747 6.751 1.00 87.81 82 LYS A N 1
ATOM 677 C CA . LYS A 1 82 ? 7.787 -2.879 7.356 1.00 87.81 82 LYS A CA 1
ATOM 678 C C . LYS A 1 82 ? 7.444 -4.216 6.696 1.00 87.81 82 LYS A C 1
ATOM 680 O O . LYS A 1 82 ? 8.292 -5.092 6.639 1.00 87.81 82 LYS A O 1
ATOM 685 N N . LYS A 1 83 ? 6.206 -4.383 6.223 1.00 87.75 83 LYS A N 1
ATOM 686 C CA . LYS A 1 83 ? 5.702 -5.649 5.675 1.00 87.75 83 LYS A CA 1
ATOM 687 C C . LYS A 1 83 ? 6.204 -5.953 4.264 1.00 87.75 83 LYS A C 1
ATOM 689 O O . LYS A 1 83 ? 6.325 -7.125 3.925 1.00 87.75 83 LYS A O 1
ATOM 694 N N . ILE A 1 84 ? 6.405 -4.916 3.453 1.00 88.31 84 ILE A N 1
ATOM 695 C CA . ILE A 1 84 ? 6.787 -5.037 2.039 1.00 88.31 84 ILE A CA 1
ATOM 696 C C . ILE A 1 84 ? 8.256 -4.681 1.779 1.00 88.31 84 ILE A C 1
ATOM 698 O O . ILE A 1 84 ? 8.756 -4.871 0.673 1.00 88.31 84 ILE A O 1
ATOM 702 N N . LYS A 1 85 ? 8.970 -4.189 2.797 1.00 80.44 85 LYS A N 1
ATOM 703 C CA . LYS A 1 85 ? 10.423 -4.055 2.724 1.00 80.44 85 LYS A CA 1
ATOM 704 C C . LYS A 1 85 ? 11.036 -5.445 2.588 1.00 80.44 85 LYS A C 1
ATOM 706 O O . LYS A 1 85 ? 10.625 -6.369 3.287 1.00 80.44 85 LYS A O 1
ATOM 711 N N . LEU A 1 86 ? 12.030 -5.571 1.713 1.00 66.31 86 LEU A N 1
ATOM 712 C CA . LEU A 1 86 ? 12.862 -6.764 1.648 1.00 66.31 86 LEU A CA 1
ATOM 713 C C . LEU A 1 86 ? 13.579 -6.901 3.004 1.00 66.31 86 LEU A C 1
ATOM 715 O O . LEU A 1 86 ? 14.470 -6.115 3.325 1.00 66.31 86 LEU A O 1
ATOM 719 N N . THR A 1 87 ? 13.141 -7.826 3.853 1.00 54.56 87 THR A N 1
ATOM 720 C CA . THR A 1 87 ? 13.957 -8.294 4.977 1.00 54.56 87 THR A CA 1
A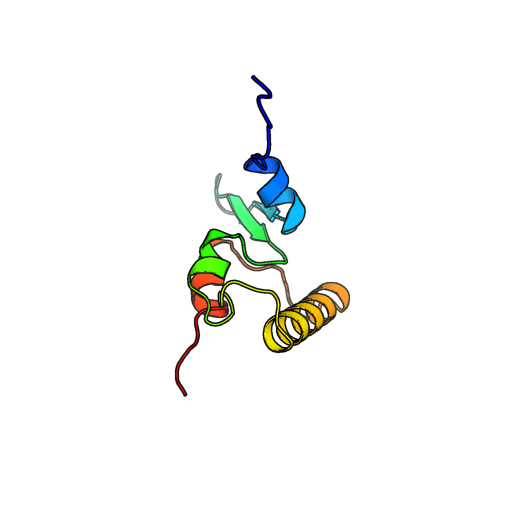TOM 721 C C . THR A 1 87 ? 14.939 -9.296 4.398 1.00 54.56 87 THR A C 1
ATOM 723 O O . THR A 1 87 ? 14.507 -10.333 3.899 1.00 54.56 87 THR A O 1
ATOM 726 N N . GLY A 1 88 ? 16.228 -8.947 4.404 1.00 45.88 88 GLY A N 1
ATOM 727 C CA . GLY A 1 88 ? 17.294 -9.905 4.121 1.00 45.88 88 GLY A CA 1
ATOM 728 C C . GLY A 1 88 ? 17.134 -11.125 5.028 1.00 45.88 88 GLY A C 1
ATOM 729 O O . GLY A 1 88 ? 16.765 -10.963 6.195 1.00 45.88 88 GLY A O 1
ATOM 730 N N . ALA A 1 89 ? 17.304 -12.308 4.436 1.00 34.09 89 ALA A N 1
ATOM 731 C CA . ALA A 1 89 ? 17.379 -13.576 5.151 1.00 34.09 89 ALA A CA 1
ATOM 732 C C . ALA A 1 89 ? 18.590 -13.597 6.090 1.00 34.09 89 ALA A C 1
ATOM 734 O O . ALA A 1 89 ? 19.616 -12.977 5.722 1.00 34.09 89 ALA A O 1
#